Protein AF-A0A7Y0SF99-F1 (afdb_monomer)

Radius of gyration: 14.62 Å; Cα contacts (8 Å, |Δi|>4): 95; chains: 1; bounding box: 31×34×38 Å

Structure (mmCIF, N/CA/C/O backbone):
data_AF-A0A7Y0SF99-F1
#
_entry.id   AF-A0A7Y0SF99-F1
#
loop_
_atom_site.group_PDB
_atom_site.id
_atom_site.type_symbol
_atom_site.label_atom_id
_atom_site.label_alt_id
_atom_site.label_comp_id
_atom_site.label_asym_id
_atom_site.label_entity_id
_atom_site.label_seq_id
_atom_site.pdbx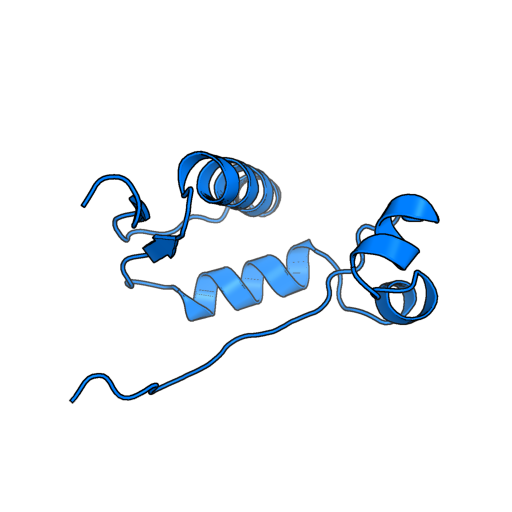_PDB_ins_code
_atom_site.Cartn_x
_atom_site.Cartn_y
_atom_site.Cartn_z
_atom_site.occupancy
_atom_site.B_iso_or_equiv
_atom_site.auth_seq_id
_atom_site.auth_comp_id
_atom_site.auth_asym_id
_atom_site.auth_atom_id
_atom_site.pdbx_PDB_model_num
ATOM 1 N N . ASP A 1 1 ? -15.444 -19.324 12.782 1.00 73.50 1 ASP A N 1
ATOM 2 C CA . ASP A 1 1 ? -14.498 -20.311 12.222 1.00 73.50 1 ASP A CA 1
ATOM 3 C C . ASP A 1 1 ? -13.338 -19.710 11.418 1.00 73.50 1 ASP A C 1
ATOM 5 O O . ASP A 1 1 ? -12.668 -20.441 10.704 1.00 73.50 1 ASP A O 1
ATOM 9 N N . GLY A 1 2 ? -13.014 -18.414 11.592 1.00 87.06 2 GLY A N 1
ATOM 10 C CA . GLY A 1 2 ? -11.848 -17.802 10.931 1.00 87.06 2 GLY A CA 1
ATOM 11 C C . GLY A 1 2 ? -11.994 -17.655 9.414 1.00 87.06 2 GLY A C 1
ATOM 12 O O . GLY A 1 2 ? -11.011 -17.771 8.690 1.00 87.06 2 GLY A O 1
ATOM 13 N N . GLU A 1 3 ? -13.218 -17.447 8.931 1.00 94.50 3 GLU A N 1
ATOM 14 C CA . GLU A 1 3 ? -13.507 -17.347 7.502 1.00 94.50 3 GLU A CA 1
ATOM 15 C C . GLU A 1 3 ? -13.167 -15.957 6.956 1.00 94.50 3 GLU A C 1
ATOM 17 O O . GLU A 1 3 ? -13.409 -14.941 7.609 1.00 94.50 3 GLU A O 1
ATOM 22 N N . VAL A 1 4 ? -12.623 -15.918 5.739 1.00 94.38 4 VAL A N 1
ATOM 23 C CA . VAL A 1 4 ? -12.397 -14.667 5.010 1.00 94.38 4 VAL A CA 1
ATOM 24 C C . VAL A 1 4 ? -13.740 -14.172 4.486 1.00 94.38 4 VAL A C 1
ATOM 26 O O . VAL A 1 4 ? -14.346 -14.818 3.634 1.00 94.38 4 VAL A O 1
ATOM 29 N N . VAL A 1 5 ? -14.197 -13.035 5.007 1.00 95.69 5 VAL A N 1
ATOM 30 C CA . VAL A 1 5 ? -15.483 -12.428 4.627 1.00 95.69 5 VAL A CA 1
ATOM 31 C C . VAL A 1 5 ? -15.352 -11.391 3.515 1.00 95.69 5 VAL A C 1
ATOM 33 O O . VAL A 1 5 ? -16.331 -11.133 2.822 1.00 95.69 5 VAL A O 1
ATOM 36 N N . ASP A 1 6 ? -14.155 -10.827 3.325 1.00 96.62 6 ASP A N 1
ATOM 37 C CA . ASP A 1 6 ? -13.862 -9.873 2.256 1.00 96.62 6 ASP A CA 1
ATOM 38 C C . ASP A 1 6 ? -12.354 -9.827 1.934 1.00 96.62 6 ASP A C 1
ATOM 40 O O . ASP A 1 6 ? -11.523 -10.305 2.713 1.00 96.62 6 ASP A O 1
ATOM 44 N N . SER A 1 7 ? -11.989 -9.265 0.780 1.00 97.38 7 SER A N 1
ATOM 45 C CA . SER A 1 7 ? -10.600 -9.108 0.343 1.00 97.38 7 SER A CA 1
ATOM 46 C C . SER A 1 7 ? -10.399 -7.868 -0.525 1.00 97.38 7 SER A C 1
ATOM 48 O O . SER A 1 7 ? -11.128 -7.656 -1.493 1.00 97.38 7 SER A O 1
ATOM 50 N N . PHE A 1 8 ? -9.327 -7.124 -0.256 1.00 98.19 8 PHE A N 1
ATOM 51 C CA . PHE A 1 8 ? -8.896 -5.988 -1.066 1.00 98.19 8 PHE A CA 1
ATOM 52 C C . PHE A 1 8 ? -7.481 -6.215 -1.605 1.00 98.19 8 PHE A C 1
ATOM 54 O O . PHE A 1 8 ? -6.556 -6.505 -0.847 1.00 98.19 8 PHE A O 1
ATOM 61 N N . GLN A 1 9 ? -7.295 -6.056 -2.916 1.00 97.88 9 GLN A N 1
ATOM 62 C CA . GLN A 1 9 ? -5.982 -6.109 -3.561 1.00 97.88 9 GLN A CA 1
ATOM 63 C C . GLN A 1 9 ? -5.952 -5.167 -4.763 1.00 97.88 9 GLN A C 1
ATOM 65 O O . GLN A 1 9 ? -6.804 -5.262 -5.644 1.00 97.88 9 GLN A O 1
ATOM 70 N N . GLN A 1 10 ? -4.949 -4.290 -4.825 1.00 98.25 10 GLN A N 1
ATOM 71 C CA . GLN A 1 10 ? -4.776 -3.321 -5.908 1.00 98.25 10 GLN A CA 1
ATOM 72 C C . GLN A 1 10 ? -3.294 -3.099 -6.230 1.00 98.25 10 GLN A C 1
ATOM 74 O O . GLN A 1 10 ? -2.427 -3.217 -5.365 1.00 98.25 10 GLN A O 1
ATOM 79 N N . LEU A 1 11 ? -3.012 -2.750 -7.488 1.00 98.25 11 LEU A N 1
ATOM 80 C CA . LEU A 1 11 ? -1.749 -2.121 -7.878 1.00 98.25 11 LEU A CA 1
ATOM 81 C C . LEU A 1 11 ? -1.912 -0.604 -7.796 1.00 98.25 11 LEU A C 1
ATOM 83 O O . LEU A 1 11 ? -2.994 -0.093 -8.059 1.00 98.25 11 LEU A O 1
ATOM 87 N N . MET A 1 12 ? -0.827 0.108 -7.500 1.00 97.69 12 MET A N 1
ATOM 88 C CA . MET A 1 12 ? -0.809 1.570 -7.422 1.00 97.69 12 MET A CA 1
ATOM 89 C C . MET A 1 12 ? 0.218 2.132 -8.387 1.00 97.69 12 MET A C 1
ATOM 91 O O . MET A 1 12 ? 1.367 1.696 -8.380 1.00 97.69 12 MET A O 1
ATOM 95 N N . ASN A 1 13 ? -0.172 3.111 -9.193 1.00 98.31 13 ASN A N 1
ATOM 96 C CA . ASN A 1 13 ? 0.738 3.870 -10.031 1.00 98.31 13 ASN A CA 1
ATOM 97 C C . ASN A 1 13 ? 1.431 4.957 -9.192 1.00 98.31 13 ASN A C 1
ATOM 99 O O . ASN A 1 13 ? 0.781 5.943 -8.833 1.00 98.31 13 ASN A O 1
ATOM 103 N N . PRO A 1 14 ? 2.747 4.843 -8.926 1.00 96.31 14 PRO A N 1
ATOM 104 C CA . PRO A 1 14 ? 3.460 5.810 -8.097 1.00 96.31 14 PRO A CA 1
ATOM 105 C C . PRO A 1 14 ? 3.829 7.099 -8.850 1.00 96.31 14 PRO A C 1
ATOM 107 O O . PRO A 1 14 ? 4.473 7.980 -8.288 1.00 96.31 14 PRO A O 1
ATOM 110 N N . GLY A 1 15 ? 3.493 7.214 -10.141 1.00 97.31 15 GLY A N 1
ATOM 111 C CA . GLY A 1 15 ? 3.828 8.377 -10.970 1.00 97.31 15 GLY A CA 1
ATOM 112 C C . GLY A 1 15 ? 5.301 8.454 -11.393 1.00 97.31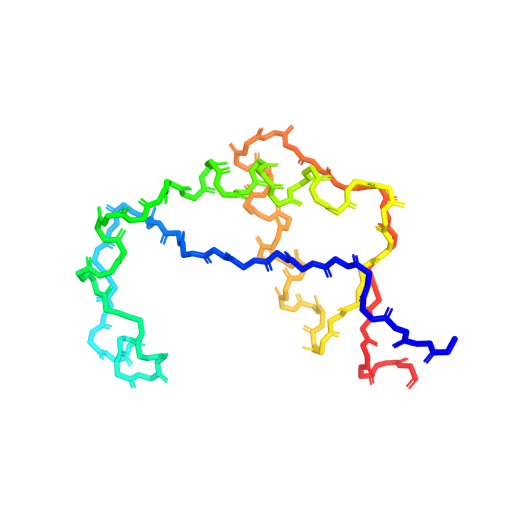 15 GLY A C 1
ATOM 113 O O . GLY A 1 15 ? 5.689 9.371 -12.115 1.00 97.31 15 GLY A O 1
ATOM 114 N N . PHE A 1 16 ? 6.128 7.483 -10.997 1.00 97.00 16 PHE A N 1
ATOM 115 C CA . PHE A 1 16 ? 7.528 7.371 -11.397 1.00 97.00 16 PHE A CA 1
ATOM 116 C C . PHE A 1 16 ? 7.908 5.931 -11.750 1.00 97.00 16 PHE A C 1
ATOM 118 O O . PHE A 1 16 ? 7.224 4.968 -11.412 1.00 97.00 16 PHE A O 1
ATOM 125 N N . ARG A 1 17 ? 9.035 5.782 -12.451 1.00 97.62 17 ARG A N 1
ATOM 126 C CA . ARG A 1 17 ? 9.543 4.472 -12.859 1.00 97.62 17 ARG A CA 1
ATOM 127 C C . ARG A 1 17 ? 10.154 3.732 -11.665 1.00 97.62 17 ARG A C 1
ATOM 129 O O . ARG A 1 17 ? 11.109 4.228 -11.068 1.00 97.62 17 ARG A O 1
ATOM 136 N N . VAL A 1 18 ? 9.684 2.520 -11.374 1.00 97.38 18 VAL A N 1
ATOM 137 C CA . VAL A 1 18 ? 10.329 1.630 -10.394 1.00 97.38 18 VAL A CA 1
ATOM 138 C C . VAL A 1 18 ? 11.589 0.993 -10.984 1.00 97.38 18 VAL A C 1
ATOM 140 O O . VAL A 1 18 ? 11.682 0.761 -12.194 1.00 97.38 18 VAL A O 1
ATOM 143 N N . SER A 1 19 ? 12.595 0.743 -10.145 1.00 98.25 19 SER A N 1
ATOM 144 C CA . SER A 1 19 ? 13.873 0.186 -10.595 1.00 98.25 19 SER A CA 1
ATOM 145 C C . SER A 1 19 ? 13.724 -1.268 -11.049 1.00 98.25 19 SER A C 1
ATOM 147 O O . SER A 1 19 ? 12.899 -2.013 -10.525 1.00 98.25 19 SER A O 1
ATOM 149 N N . SER A 1 20 ? 14.584 -1.707 -11.970 1.00 97.81 20 SER A N 1
ATOM 150 C CA . SER A 1 20 ? 14.588 -3.098 -12.444 1.00 97.81 20 SER A CA 1
ATOM 151 C C . SER A 1 20 ? 14.847 -4.113 -11.328 1.00 97.81 20 SER A C 1
ATOM 153 O O . SER A 1 20 ? 14.370 -5.237 -11.406 1.00 97.81 20 SER A O 1
ATOM 155 N N . PHE A 1 21 ? 15.562 -3.723 -10.266 1.00 98.38 21 PHE A N 1
ATOM 156 C CA . PHE A 1 21 ? 15.709 -4.565 -9.079 1.00 98.38 21 PHE A CA 1
ATOM 157 C C . PHE A 1 21 ? 14.352 -4.841 -8.416 1.00 98.38 21 PHE A C 1
ATOM 159 O O . PHE A 1 21 ? 14.039 -5.996 -8.155 1.00 98.38 21 PHE A O 1
ATOM 166 N N . ILE A 1 22 ? 13.531 -3.806 -8.199 1.00 97.56 22 ILE A N 1
ATOM 167 C CA . ILE A 1 22 ? 12.200 -3.948 -7.590 1.00 97.56 22 ILE A CA 1
ATOM 168 C C . ILE A 1 22 ? 11.247 -4.710 -8.513 1.00 97.56 22 ILE A C 1
ATOM 170 O O . ILE A 1 22 ? 10.537 -5.593 -8.033 1.00 97.56 22 ILE A O 1
ATOM 174 N N . GLU A 1 23 ? 11.264 -4.433 -9.822 1.00 97.94 23 GLU A N 1
ATOM 175 C CA . GLU A 1 23 ? 10.465 -5.195 -10.795 1.00 97.94 23 GLU A CA 1
ATOM 176 C C . GLU A 1 23 ? 10.797 -6.688 -10.745 1.00 97.94 23 GLU A C 1
ATOM 178 O O . GLU A 1 23 ? 9.898 -7.517 -10.652 1.00 97.94 23 GLU A O 1
ATOM 183 N N . ASN A 1 24 ? 12.087 -7.037 -10.754 1.00 97.88 24 ASN A N 1
ATOM 184 C CA . ASN A 1 24 ? 12.526 -8.431 -10.719 1.00 97.88 24 ASN A CA 1
ATOM 185 C C . ASN A 1 24 ? 12.232 -9.100 -9.371 1.00 97.88 24 ASN A C 1
ATOM 187 O O . ASN A 1 24 ? 11.909 -10.282 -9.338 1.00 97.88 24 ASN A O 1
ATOM 191 N N . TYR A 1 25 ? 12.360 -8.360 -8.267 1.00 98.12 25 TYR A N 1
ATOM 192 C CA . TYR A 1 25 ? 12.132 -8.885 -6.922 1.00 98.12 25 TYR A CA 1
ATOM 193 C C . TYR A 1 25 ? 10.648 -9.146 -6.638 1.00 98.12 25 TYR A C 1
ATOM 195 O O . TYR A 1 25 ? 10.306 -10.155 -6.032 1.00 98.12 25 TYR A O 1
ATOM 203 N N . THR A 1 26 ? 9.768 -8.243 -7.077 1.00 97.19 26 THR A N 1
ATOM 204 C CA . THR A 1 26 ? 8.324 -8.308 -6.783 1.00 97.19 26 THR A CA 1
ATOM 205 C C . THR A 1 26 ? 7.501 -8.952 -7.897 1.00 97.19 26 THR A C 1
ATOM 207 O O . THR A 1 26 ? 6.372 -9.370 -7.658 1.00 97.19 26 THR A O 1
ATOM 210 N N . GLY A 1 27 ? 8.024 -8.993 -9.125 1.00 98.00 27 GLY A N 1
ATOM 211 C CA . GLY A 1 27 ? 7.266 -9.349 -10.327 1.00 98.00 27 GLY A CA 1
ATOM 212 C C . GLY A 1 27 ? 6.336 -8.237 -10.835 1.00 98.00 27 GLY A C 1
ATOM 213 O O . GLY A 1 27 ? 5.695 -8.408 -11.873 1.00 98.00 27 GLY A O 1
ATOM 214 N N . ILE A 1 28 ? 6.256 -7.092 -10.149 1.00 98.12 28 ILE A N 1
ATOM 215 C CA . ILE A 1 28 ? 5.408 -5.965 -10.546 1.00 98.12 28 ILE A CA 1
ATOM 216 C C . I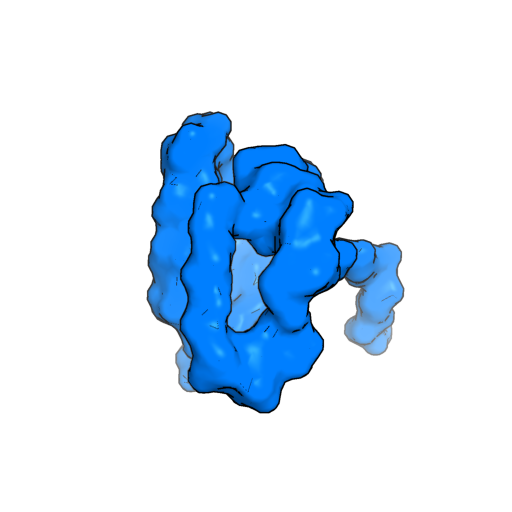LE A 1 28 ? 6.166 -5.106 -11.556 1.00 98.12 28 ILE A C 1
ATOM 218 O O . ILE A 1 28 ? 7.150 -4.446 -11.228 1.00 98.12 28 ILE A O 1
ATOM 222 N N . THR A 1 29 ? 5.695 -5.098 -12.801 1.00 98.19 29 THR A N 1
ATOM 223 C CA . THR A 1 29 ? 6.357 -4.362 -13.888 1.00 98.19 29 THR A CA 1
ATOM 224 C C . THR A 1 29 ? 5.866 -2.917 -13.988 1.00 98.19 29 THR A C 1
ATOM 226 O O . THR A 1 29 ? 4.688 -2.629 -13.779 1.00 98.19 29 THR A O 1
ATOM 229 N N . ASN A 1 30 ? 6.724 -2.004 -14.451 1.00 98.25 30 ASN A N 1
ATOM 230 C CA . ASN A 1 30 ? 6.350 -0.634 -14.821 1.00 98.25 30 ASN A CA 1
ATOM 231 C C . ASN A 1 30 ? 5.204 -0.600 -15.850 1.00 98.25 30 ASN A C 1
ATOM 233 O O . ASN A 1 30 ? 4.463 0.377 -15.924 1.00 98.25 30 ASN A O 1
ATOM 237 N N . ASN A 1 31 ? 5.041 -1.658 -16.655 1.00 97.81 31 ASN A N 1
ATOM 238 C CA . ASN A 1 31 ? 3.922 -1.773 -17.584 1.00 97.81 31 ASN A CA 1
ATOM 239 C C . ASN A 1 31 ? 2.584 -1.976 -16.868 1.00 97.81 31 ASN A C 1
ATOM 241 O O . ASN A 1 31 ? 1.606 -1.345 -17.255 1.00 97.81 31 ASN A O 1
ATOM 245 N N . MET A 1 32 ? 2.564 -2.813 -15.826 1.00 97.94 32 MET A N 1
ATOM 246 C CA . MET A 1 32 ? 1.392 -3.009 -14.969 1.00 97.94 32 MET A CA 1
ATOM 247 C C . MET A 1 32 ? 1.063 -1.729 -14.196 1.00 97.94 32 MET A C 1
ATOM 249 O O . MET A 1 32 ? -0.095 -1.330 -14.135 1.00 97.94 32 MET A O 1
ATOM 253 N N . LEU A 1 33 ? 2.088 -1.057 -13.659 1.00 98.19 33 LEU A N 1
ATOM 254 C CA . LEU A 1 33 ? 1.910 0.165 -12.873 1.00 98.19 33 LEU A CA 1
ATOM 255 C C . LEU A 1 33 ? 1.389 1.338 -13.706 1.00 98.19 33 LEU A C 1
ATOM 257 O O . LEU A 1 33 ? 0.571 2.106 -13.223 1.00 98.19 33 LEU A O 1
ATOM 261 N N . ARG A 1 34 ? 1.810 1.472 -14.969 1.00 97.12 34 ARG A N 1
ATOM 262 C CA . ARG A 1 34 ? 1.392 2.591 -15.832 1.00 97.12 34 ARG A CA 1
ATOM 263 C C . ARG A 1 34 ? -0.124 2.657 -16.046 1.00 97.12 34 ARG A C 1
ATOM 265 O O . ARG A 1 34 ? -0.649 3.741 -16.275 1.00 97.12 34 ARG A O 1
ATOM 272 N N . THR A 1 35 ? -0.802 1.513 -16.026 1.00 96.31 35 THR A N 1
ATOM 273 C CA . THR A 1 35 ? -2.258 1.413 -16.210 1.00 96.31 35 THR A CA 1
ATOM 274 C C . THR A 1 35 ? -3.019 1.255 -14.897 1.00 96.31 35 THR A C 1
ATOM 276 O O . THR A 1 35 ? -4.240 1.155 -14.930 1.00 96.31 35 THR A O 1
ATOM 279 N N . ALA A 1 36 ? -2.316 1.179 -13.764 1.00 98.38 36 ALA A N 1
ATOM 280 C CA . ALA A 1 36 ? -2.936 1.093 -12.451 1.00 98.38 36 ALA A CA 1
ATOM 281 C C . ALA A 1 36 ? -3.505 2.463 -12.019 1.00 98.38 36 ALA A C 1
ATOM 283 O O . ALA A 1 36 ? -3.025 3.496 -12.506 1.00 98.38 36 ALA A O 1
ATOM 284 N N . PRO A 1 37 ? -4.489 2.489 -11.104 1.00 98.56 37 PRO A N 1
ATOM 285 C CA . PRO A 1 37 ? -4.971 3.729 -10.498 1.00 98.56 37 PRO A CA 1
ATOM 286 C C . PRO A 1 37 ? -3.857 4.471 -9.747 1.00 98.56 37 PRO A C 1
ATOM 288 O O . PRO A 1 37 ? -2.830 3.878 -9.403 1.00 98.56 37 PRO A O 1
ATOM 291 N N . SER A 1 38 ? -4.033 5.770 -9.491 1.00 98.38 38 SER A N 1
ATOM 292 C CA . SER A 1 38 ? -3.054 6.537 -8.706 1.00 98.38 38 SER A CA 1
ATOM 293 C C . SER A 1 38 ? -2.972 6.016 -7.267 1.00 98.38 38 SER A C 1
ATOM 295 O O . SER A 1 38 ? -3.922 5.416 -6.762 1.00 98.38 38 SER A O 1
ATOM 297 N N . CYS A 1 39 ? -1.851 6.268 -6.579 1.00 98.00 39 CYS A N 1
ATOM 298 C CA . CYS A 1 39 ? -1.754 5.952 -5.149 1.00 98.00 39 CYS A CA 1
ATOM 299 C C . CYS A 1 39 ? -2.908 6.578 -4.353 1.00 98.00 39 CYS A C 1
ATOM 301 O O . CYS A 1 39 ? -3.515 5.900 -3.537 1.00 98.00 39 CYS A O 1
ATOM 303 N N . GLU A 1 40 ? -3.265 7.834 -4.634 1.00 98.06 40 GLU A N 1
ATOM 304 C CA . GLU A 1 40 ? -4.348 8.541 -3.938 1.00 98.06 40 GLU A CA 1
ATOM 305 C C . GLU A 1 40 ? -5.698 7.814 -4.067 1.00 98.06 40 GLU A C 1
ATOM 307 O O . GLU A 1 40 ? -6.397 7.631 -3.073 1.00 98.06 40 GLU A O 1
ATOM 312 N N . GLU A 1 41 ? -6.040 7.342 -5.270 1.00 98.38 41 GLU A N 1
ATOM 313 C CA . GLU A 1 41 ? -7.297 6.631 -5.537 1.00 98.38 41 GLU A CA 1
ATOM 314 C C . GLU A 1 41 ? -7.359 5.278 -4.813 1.00 98.38 41 GLU A C 1
ATOM 316 O O . GLU A 1 41 ? -8.370 4.931 -4.190 1.00 98.38 41 GLU A O 1
ATOM 321 N N . VAL A 1 42 ? -6.261 4.518 -4.847 1.00 98.44 42 VAL A N 1
ATOM 322 C CA . VAL A 1 42 ? -6.192 3.225 -4.156 1.00 98.44 42 VAL A CA 1
ATOM 323 C C . VAL A 1 42 ? -6.205 3.407 -2.645 1.00 98.44 42 VAL A C 1
ATOM 325 O O . VAL A 1 42 ? -6.880 2.645 -1.960 1.00 98.44 42 VAL A O 1
ATOM 328 N N . MET A 1 43 ? -5.506 4.412 -2.118 1.00 98.00 43 MET A N 1
ATOM 329 C CA . MET A 1 43 ? -5.454 4.673 -0.680 1.00 98.00 43 MET A CA 1
ATOM 330 C C . MET A 1 43 ? -6.791 5.169 -0.131 1.00 98.00 43 MET A C 1
ATOM 332 O O . MET A 1 43 ? -7.160 4.774 0.973 1.00 98.00 43 MET A O 1
ATOM 336 N N . ALA A 1 44 ? -7.552 5.950 -0.904 1.00 97.56 44 ALA A N 1
ATOM 337 C CA . ALA A 1 44 ? -8.929 6.297 -0.555 1.00 97.56 44 ALA A CA 1
ATOM 338 C C . ALA A 1 44 ? -9.811 5.038 -0.477 1.00 97.56 44 ALA A C 1
ATOM 340 O O . ALA A 1 44 ? -10.445 4.790 0.547 1.00 97.56 44 ALA A O 1
ATOM 341 N N . SER A 1 45 ? -9.759 4.187 -1.507 1.00 97.94 45 SER A N 1
ATOM 342 C CA . SER A 1 45 ? -10.517 2.926 -1.549 1.00 97.94 45 SER A CA 1
ATOM 343 C C . SER A 1 45 ? -10.123 1.972 -0.413 1.00 97.94 45 SER A C 1
ATOM 345 O O . SER A 1 45 ? -10.971 1.323 0.196 1.00 97.94 45 SER A O 1
ATOM 347 N N . PHE A 1 46 ? -8.829 1.894 -0.093 1.00 97.62 46 PHE A N 1
ATOM 348 C CA . PHE A 1 46 ? -8.330 1.076 1.007 1.00 97.62 46 PHE A CA 1
ATOM 349 C C . PHE A 1 46 ? -8.774 1.625 2.365 1.00 97.62 46 PHE A C 1
ATOM 351 O O . PHE A 1 46 ? -9.177 0.845 3.221 1.00 97.62 46 PHE A O 1
ATOM 358 N N . SER A 1 47 ? -8.753 2.950 2.558 1.00 96.62 47 SER A N 1
ATOM 359 C CA . SER A 1 47 ? -9.238 3.593 3.786 1.00 96.62 47 SER A CA 1
ATOM 360 C C . SER A 1 47 ? -10.718 3.307 4.044 1.00 96.62 47 SER A C 1
ATOM 362 O O . SER A 1 47 ? -11.105 3.149 5.199 1.00 96.62 47 SER A O 1
ATOM 364 N N . GLU A 1 48 ? -11.537 3.245 2.992 1.00 96.38 48 GLU A N 1
ATOM 365 C CA . GLU A 1 48 ? -12.942 2.837 3.090 1.00 96.38 48 GLU A CA 1
ATOM 366 C C . GLU A 1 48 ? -13.071 1.354 3.451 1.00 96.38 48 GLU A C 1
ATOM 368 O O . GLU A 1 48 ? -13.862 1.004 4.324 1.00 96.38 48 GLU A O 1
ATOM 373 N N . PHE A 1 49 ? -12.258 0.494 2.832 1.00 97.19 49 PHE A N 1
ATOM 374 C CA . PHE A 1 49 ? -12.256 -0.946 3.095 1.00 97.19 49 PHE A CA 1
ATOM 375 C C . PHE A 1 49 ? -11.927 -1.290 4.556 1.00 97.19 49 PHE A C 1
ATOM 377 O O . PHE A 1 49 ? -12.530 -2.195 5.123 1.00 97.19 49 PHE A O 1
ATOM 384 N N . ILE A 1 50 ? -10.995 -0.565 5.182 1.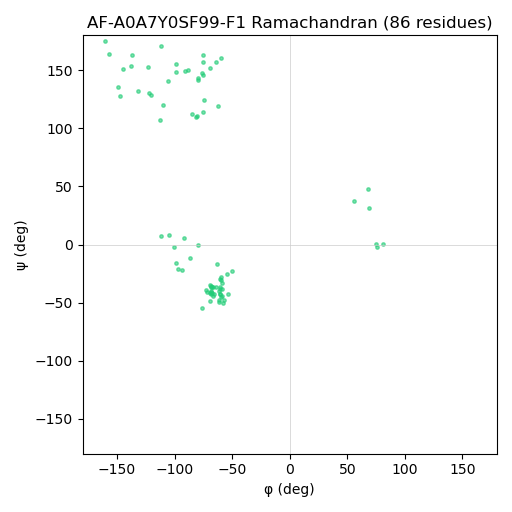00 95.88 50 ILE A N 1
ATOM 385 C CA . ILE A 1 50 ? -10.578 -0.807 6.577 1.00 95.88 50 ILE A CA 1
ATOM 386 C C . ILE A 1 50 ? -11.370 0.008 7.613 1.00 95.88 50 ILE A C 1
ATOM 388 O O . ILE A 1 50 ? -11.008 0.033 8.792 1.00 95.88 50 ILE A O 1
ATOM 392 N N . ALA A 1 51 ? -12.398 0.750 7.197 1.00 94.38 51 ALA A N 1
ATOM 393 C CA . ALA A 1 51 ? -13.068 1.711 8.062 1.00 94.38 51 ALA A CA 1
ATOM 394 C C . ALA A 1 51 ? -13.730 1.032 9.274 1.00 94.38 51 ALA A C 1
ATOM 396 O O . ALA A 1 51 ? -14.648 0.231 9.137 1.00 94.38 51 ALA A O 1
ATOM 397 N N . GLY A 1 52 ? -13.291 1.405 10.481 1.00 94.12 52 GLY A N 1
ATOM 398 C CA . GLY A 1 52 ? -13.805 0.845 11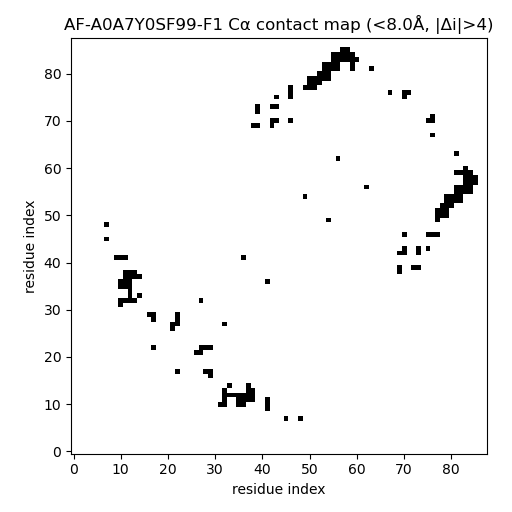.736 1.00 94.12 52 GLY A CA 1
ATOM 399 C C . GLY A 1 52 ? -13.206 -0.506 12.136 1.00 94.12 52 GLY A C 1
ATOM 400 O O . GLY A 1 52 ? -13.556 -1.009 13.201 1.00 94.12 52 GLY A O 1
ATOM 401 N N . GLU A 1 53 ? -12.284 -1.054 11.342 1.00 95.44 53 GLU A N 1
ATOM 402 C CA . GLU A 1 53 ? -11.657 -2.353 11.588 1.00 95.44 53 GLU A CA 1
ATOM 403 C C . GLU A 1 53 ? -10.283 -2.221 12.254 1.00 95.44 53 GLU A C 1
ATOM 405 O O . GLU A 1 53 ? -9.531 -1.272 12.015 1.00 95.44 53 GLU A O 1
ATOM 410 N N . ASN A 1 54 ? -9.927 -3.211 13.077 1.00 95.25 54 ASN A N 1
ATOM 411 C CA . ASN A 1 54 ? -8.574 -3.335 13.620 1.00 95.25 54 ASN A CA 1
ATOM 412 C C . ASN A 1 54 ? -7.638 -3.964 12.582 1.00 95.25 54 ASN A C 1
ATOM 414 O O . ASN A 1 54 ? -8.010 -4.891 11.863 1.00 95.25 54 ASN A O 1
ATOM 418 N N . LEU A 1 55 ? -6.391 -3.503 12.553 1.00 95.44 55 LEU A N 1
ATOM 419 C CA . LEU A 1 55 ? -5.370 -3.960 11.619 1.00 95.44 55 LEU A CA 1
ATOM 420 C C . LEU A 1 55 ? -4.353 -4.861 12.316 1.00 95.44 55 LEU A C 1
ATOM 422 O O . LEU A 1 55 ? -3.906 -4.585 13.431 1.00 95.44 55 LEU A O 1
ATOM 426 N N . ILE A 1 56 ? -3.923 -5.911 11.622 1.00 95.31 56 ILE A N 1
ATOM 427 C CA . ILE A 1 56 ? -2.811 -6.761 12.043 1.00 95.31 56 ILE A CA 1
ATOM 428 C C . ILE A 1 56 ? -1.851 -6.972 10.874 1.00 95.31 56 ILE A C 1
ATOM 430 O O . ILE A 1 56 ? -2.273 -7.304 9.769 1.00 95.31 56 ILE A O 1
ATOM 434 N N . ALA A 1 57 ? -0.551 -6.795 11.114 1.00 94.56 57 ALA A N 1
ATOM 435 C CA . ALA A 1 57 ? 0.481 -7.068 10.114 1.00 94.56 57 ALA A CA 1
ATOM 436 C C . ALA A 1 57 ? 1.696 -7.786 10.714 1.00 94.56 57 ALA A C 1
ATOM 438 O O . ALA A 1 57 ? 2.012 -7.670 11.906 1.00 94.56 57 ALA A O 1
ATOM 439 N N . HIS A 1 58 ? 2.399 -8.533 9.866 1.00 89.88 58 HIS A N 1
ATOM 440 C CA . HIS A 1 58 ? 3.667 -9.163 10.206 1.00 89.88 58 HIS A CA 1
ATOM 441 C C . HIS A 1 58 ? 4.781 -8.121 10.066 1.00 89.88 58 HIS A C 1
ATOM 443 O O . HIS A 1 58 ? 5.091 -7.714 8.956 1.00 89.88 58 HIS A O 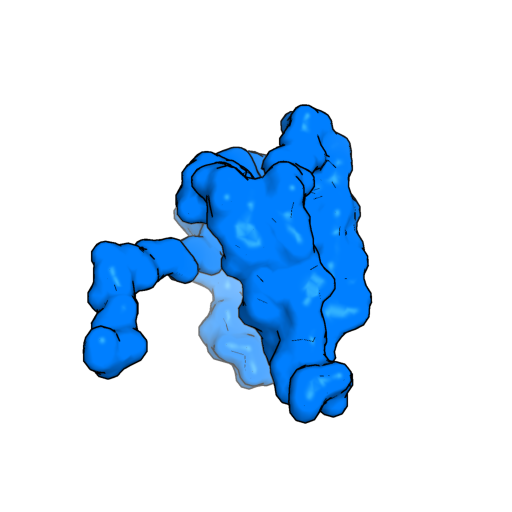1
ATOM 449 N N . ASN A 1 59 ? 5.362 -7.682 11.189 1.00 90.19 59 ASN A N 1
ATOM 450 C CA . ASN A 1 59 ? 6.232 -6.496 11.270 1.00 90.19 59 ASN A CA 1
ATOM 451 C C . ASN A 1 59 ? 5.505 -5.151 11.035 1.00 90.19 59 ASN A C 1
ATOM 453 O O . ASN A 1 59 ? 6.010 -4.254 10.360 1.00 90.19 59 ASN A O 1
ATOM 457 N N . ALA A 1 60 ? 4.367 -4.969 11.712 1.00 90.19 60 ALA A N 1
ATOM 458 C CA . ALA A 1 60 ? 3.502 -3.790 11.603 1.00 90.19 60 ALA A CA 1
ATOM 459 C C . ALA A 1 60 ? 4.195 -2.424 11.744 1.00 90.19 60 ALA A C 1
ATOM 461 O O . ALA A 1 60 ? 3.667 -1.428 11.266 1.00 90.19 60 ALA A O 1
ATOM 462 N N . SER A 1 61 ? 5.368 -2.337 12.379 1.00 89.94 61 SER A N 1
ATOM 463 C CA . SER A 1 61 ? 6.115 -1.075 12.470 1.00 89.94 61 SER A CA 1
ATOM 464 C C . SER A 1 61 ? 6.480 -0.493 11.098 1.00 89.94 61 SER A C 1
ATOM 466 O O . SER A 1 61 ? 6.509 0.728 10.938 1.00 89.94 61 SER A O 1
ATOM 468 N N . PHE A 1 62 ? 6.744 -1.354 10.111 1.00 91.88 62 PHE A N 1
ATOM 469 C CA . PHE A 1 62 ? 7.029 -0.944 8.7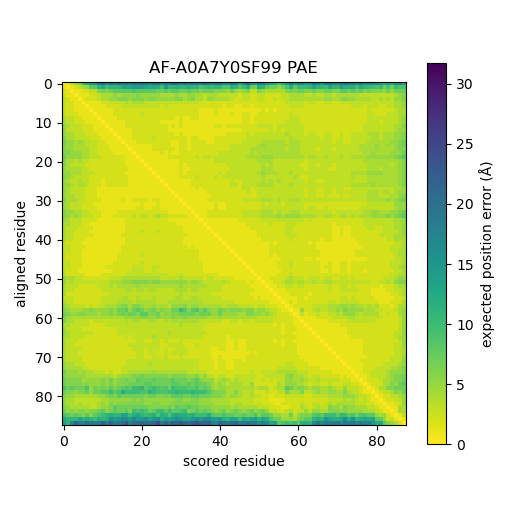43 1.00 91.88 62 PHE A CA 1
ATOM 470 C C . PHE A 1 62 ? 5.740 -0.540 8.021 1.00 91.88 62 PHE A C 1
ATOM 472 O O . PHE A 1 62 ? 5.642 0.593 7.549 1.00 91.88 62 PHE A O 1
ATOM 479 N N . ASP A 1 63 ? 4.741 -1.427 8.006 1.00 94.69 63 ASP A N 1
ATOM 480 C CA . ASP A 1 63 ? 3.473 -1.211 7.303 1.00 94.69 63 ASP A CA 1
ATOM 481 C C . ASP A 1 63 ? 2.725 0.010 7.834 1.00 94.69 63 ASP A C 1
ATOM 483 O O . ASP A 1 63 ? 2.267 0.835 7.051 1.00 94.69 63 ASP A O 1
ATOM 487 N N . LYS A 1 64 ? 2.676 0.188 9.159 1.00 94.62 64 LYS A N 1
ATOM 488 C CA . LYS A 1 64 ? 2.029 1.340 9.795 1.00 94.62 64 LYS A CA 1
ATOM 489 C C . LYS A 1 64 ? 2.661 2.655 9.349 1.00 94.62 64 LYS A C 1
ATOM 491 O O . LYS A 1 64 ? 1.948 3.579 8.990 1.00 94.62 64 LYS A O 1
ATOM 496 N N . ARG A 1 65 ? 3.996 2.741 9.315 1.00 95.44 65 ARG A N 1
ATOM 497 C CA . ARG A 1 65 ? 4.688 3.965 8.872 1.00 95.44 65 ARG A CA 1
ATOM 498 C C . ARG A 1 65 ? 4.407 4.292 7.410 1.00 95.44 65 ARG A C 1
ATOM 500 O O . ARG A 1 65 ? 4.335 5.468 7.068 1.00 95.44 65 ARG A O 1
ATOM 507 N N . PHE A 1 66 ? 4.300 3.273 6.559 1.00 95.12 66 PHE A N 1
ATOM 508 C CA . PHE A 1 66 ? 3.944 3.459 5.156 1.00 95.12 66 PHE A CA 1
ATOM 509 C C . PHE A 1 66 ? 2.482 3.900 5.016 1.00 95.12 66 PHE A C 1
ATOM 511 O O . PHE A 1 66 ? 2.212 4.907 4.369 1.00 95.12 66 PHE A O 1
ATOM 518 N N . LEU A 1 67 ? 1.563 3.197 5.686 1.00 95.81 67 LEU A N 1
ATOM 519 C CA . LEU A 1 67 ? 0.133 3.491 5.687 1.00 95.81 67 LEU A CA 1
ATOM 520 C C . LEU A 1 67 ? -0.158 4.909 6.190 1.00 95.81 67 LEU A C 1
ATOM 522 O O . LEU A 1 67 ? -0.850 5.660 5.512 1.00 95.81 67 LEU A O 1
ATOM 526 N N . ASP A 1 68 ? 0.402 5.289 7.340 1.00 95.94 68 ASP A N 1
ATOM 527 C CA . ASP A 1 68 ? 0.195 6.610 7.937 1.00 95.94 68 ASP A CA 1
ATOM 528 C C . ASP A 1 68 ? 0.687 7.723 6.985 1.00 95.94 68 ASP A C 1
ATOM 530 O O . ASP A 1 68 ? -0.018 8.707 6.774 1.00 95.94 68 ASP A O 1
ATOM 534 N N . ALA A 1 69 ? 1.851 7.547 6.342 1.00 97.12 69 ALA A N 1
ATOM 535 C CA . ALA A 1 69 ? 2.396 8.528 5.399 1.00 97.12 69 ALA A CA 1
ATOM 536 C C . ALA A 1 69 ? 1.569 8.658 4.106 1.00 97.12 69 ALA A C 1
ATOM 538 O O . ALA A 1 69 ? 1.446 9.754 3.562 1.00 97.12 69 ALA A O 1
ATOM 539 N N . GLU A 1 70 ? 1.021 7.556 3.590 1.00 97.25 70 GLU A N 1
ATOM 540 C CA . GLU A 1 70 ? 0.159 7.581 2.404 1.00 97.25 70 GLU A CA 1
ATOM 541 C C . GLU A 1 70 ? -1.227 8.169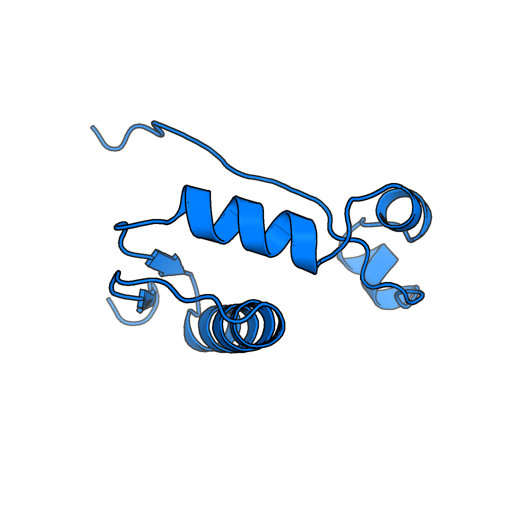 2.706 1.00 97.25 70 GLU A C 1
ATOM 543 O O . GLU A 1 70 ? -1.744 8.952 1.912 1.00 97.25 70 GLU A O 1
ATOM 548 N N . LEU A 1 71 ? -1.813 7.864 3.869 1.00 96.69 71 LEU A N 1
ATOM 549 C CA . LEU A 1 71 ? -3.096 8.443 4.280 1.00 96.69 71 LEU A CA 1
ATOM 550 C C . LEU A 1 71 ? -2.986 9.942 4.590 1.00 96.69 71 LEU A C 1
ATOM 552 O O . LEU A 1 71 ? -3.892 10.702 4.245 1.00 96.69 71 LEU A O 1
ATOM 556 N N . GLU A 1 72 ? -1.864 10.392 5.161 1.00 97.38 72 GLU A N 1
ATOM 557 C CA . GLU A 1 72 ? -1.601 11.818 5.394 1.00 97.38 72 GLU A CA 1
ATOM 558 C C . GLU A 1 72 ? -1.626 12.622 4.083 1.00 97.38 72 GLU A C 1
ATOM 560 O O . GLU A 1 72 ? -2.199 13.712 4.041 1.00 97.38 72 GLU A O 1
ATOM 565 N N . ARG A 1 73 ? -1.098 12.067 2.980 1.00 96.81 73 ARG A N 1
ATOM 566 C CA . ARG A 1 73 ? -1.107 12.721 1.654 1.00 96.81 73 ARG A CA 1
ATOM 567 C C . ARG A 1 73 ? -2.513 13.017 1.133 1.00 96.81 73 ARG A C 1
ATOM 569 O O . ARG A 1 73 ? -2.685 13.996 0.409 1.00 96.81 73 ARG A O 1
ATOM 576 N N . ILE A 1 74 ? -3.500 12.207 1.513 1.00 97.00 74 ILE A N 1
ATOM 577 C CA . ILE A 1 74 ? -4.903 12.365 1.107 1.00 97.00 74 ILE A CA 1
ATOM 578 C C . ILE A 1 74 ? -5.800 12.924 2.224 1.00 97.00 74 ILE A C 1
ATOM 580 O O . ILE A 1 74 ? -7.011 13.010 2.048 1.00 97.00 74 ILE A O 1
ATOM 584 N N . ASN A 1 75 ? -5.221 13.367 3.349 1.00 96.56 75 ASN A N 1
ATOM 585 C CA . ASN A 1 75 ? -5.941 13.851 4.536 1.00 96.56 75 ASN A CA 1
ATOM 586 C C . ASN A 1 75 ? -6.949 12.832 5.104 1.00 96.56 75 ASN A C 1
ATOM 588 O O . ASN A 1 75 ? -8.028 13.204 5.574 1.00 96.56 75 ASN A O 1
ATOM 592 N N . CYS A 1 76 ? -6.589 11.548 5.074 1.00 94.50 76 CYS A N 1
ATOM 593 C CA . CYS A 1 76 ? -7.377 10.455 5.639 1.00 94.50 76 CYS A CA 1
ATOM 594 C C . CYS A 1 76 ? -6.687 9.838 6.863 1.00 94.50 76 CYS A C 1
ATOM 596 O O . CYS A 1 76 ? -5.534 10.124 7.180 1.00 94.50 76 CYS A O 1
ATOM 598 N N . GLY A 1 77 ? -7.415 8.967 7.559 1.00 91.50 77 GLY A N 1
ATOM 599 C CA . GLY A 1 77 ? -6.920 8.180 8.683 1.00 91.50 77 GLY A CA 1
ATOM 600 C C . GLY A 1 77 ? -7.830 6.979 8.935 1.00 91.50 77 GLY A C 1
ATOM 601 O O . GLY A 1 77 ? -8.885 6.854 8.317 1.00 91.50 77 GLY A O 1
ATOM 602 N N . TYR A 1 78 ? -7.437 6.115 9.866 1.00 90.50 78 TYR A N 1
ATOM 603 C CA . TYR A 1 78 ? -8.240 4.983 10.335 1.00 90.50 78 TYR A CA 1
ATOM 604 C C . TYR A 1 78 ? -8.427 5.069 11.852 1.00 90.50 78 TYR A C 1
ATOM 606 O O . TYR A 1 78 ? -7.607 5.655 12.560 1.00 90.50 78 TYR A O 1
ATOM 614 N N . SER A 1 79 ? -9.529 4.511 12.351 1.00 88.06 79 SER A N 1
ATOM 615 C CA . SER A 1 79 ? -9.908 4.565 13.769 1.00 88.06 79 SER A CA 1
ATOM 616 C C . SER A 1 79 ? -9.548 3.308 14.564 1.00 88.06 79 SER A C 1
ATOM 618 O O . SER A 1 79 ? -9.576 3.356 15.792 1.00 88.06 79 SER A O 1
ATOM 620 N N . GLY A 1 80 ? -9.237 2.197 13.892 1.00 86.88 80 GLY A N 1
ATOM 621 C CA . GLY A 1 80 ? -8.906 0.930 14.540 1.00 86.88 80 GLY A CA 1
ATOM 622 C C . GLY A 1 80 ? -7.506 0.886 15.152 1.00 86.88 80 GLY A C 1
ATOM 623 O O . GLY A 1 80 ? -6.619 1.679 14.823 1.00 86.88 80 GLY A O 1
ATOM 624 N N . GLU A 1 81 ? -7.292 -0.086 16.037 1.00 91.06 81 GLU A N 1
ATOM 625 C CA . GLU A 1 81 ? -5.967 -0.388 16.573 1.00 91.06 81 GLU A CA 1
ATOM 626 C C . GLU A 1 81 ? -5.115 -1.122 15.533 1.00 91.06 81 GLU A C 1
ATOM 628 O O . GLU A 1 81 ? -5.616 -1.936 14.760 1.00 91.06 81 GLU A O 1
ATOM 633 N N . PHE A 1 82 ? -3.805 -0.859 15.529 1.00 92.94 82 PHE A N 1
ATOM 634 C CA . PHE A 1 82 ? -2.855 -1.541 14.650 1.00 92.94 82 PHE A CA 1
ATOM 635 C C . PHE A 1 82 ? -1.914 -2.411 15.492 1.00 92.94 82 PHE A C 1
ATOM 637 O O . PHE A 1 82 ? -1.015 -1.897 16.160 1.00 92.94 82 PHE A O 1
ATOM 644 N N . ALA A 1 83 ? -2.105 -3.729 15.435 1.00 93.06 83 ALA A N 1
ATOM 645 C CA . ALA A 1 83 ? -1.318 -4.723 16.157 1.00 93.06 83 ALA A CA 1
ATOM 646 C C . ALA A 1 83 ? -0.226 -5.375 15.284 1.00 93.06 83 ALA A C 1
ATOM 648 O O . ALA A 1 83 ? -0.324 -5.465 14.058 1.00 93.06 83 ALA A O 1
ATOM 649 N N . CYS A 1 84 ? 0.831 -5.872 15.932 1.00 91.75 84 CYS A N 1
ATOM 650 C CA . CYS A 1 84 ? 1.937 -6.569 15.276 1.00 91.75 84 CYS A CA 1
ATOM 651 C C . CYS A 1 84 ? 1.913 -8.056 15.616 1.00 91.75 84 CYS A C 1
ATOM 653 O O . CYS A 1 84 ? 2.112 -8.399 16.776 1.00 91.75 84 CYS A O 1
ATOM 655 N N . ALA A 1 85 ? 1.800 -8.932 14.612 1.00 88.75 85 ALA A N 1
ATOM 656 C CA . ALA A 1 85 ? 1.767 -10.386 14.810 1.00 88.75 85 ALA A CA 1
ATOM 657 C C . ALA A 1 85 ? 3.061 -10.980 15.418 1.00 88.75 85 ALA A C 1
ATOM 659 O O . ALA A 1 85 ? 3.052 -12.108 15.891 1.00 88.75 85 ALA A O 1
ATOM 660 N N . LEU A 1 86 ? 4.181 -10.246 15.392 1.00 85.38 86 LEU A N 1
ATOM 661 C CA . LEU A 1 86 ? 5.464 -10.668 15.983 1.00 85.38 86 LEU A CA 1
ATOM 662 C C . LEU A 1 86 ? 5.604 -10.325 17.473 1.00 85.38 86 LEU A C 1
ATOM 664 O O . LEU A 1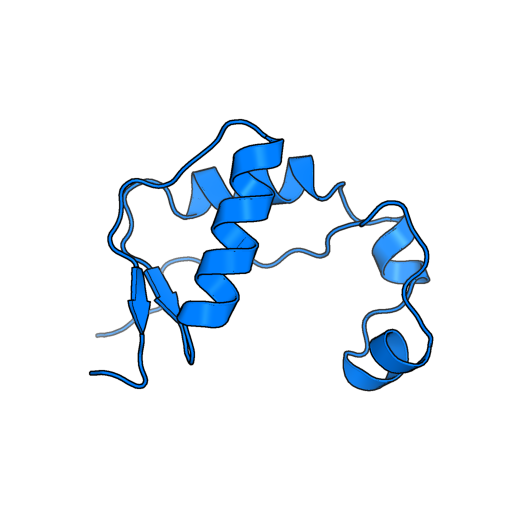 86 ? 6.570 -10.748 18.102 1.00 85.38 86 LEU A O 1
ATOM 668 N N . LEU A 1 87 ? 4.703 -9.500 18.002 1.00 75.56 87 LEU A N 1
ATOM 669 C CA . LEU A 1 87 ? 4.730 -9.021 19.385 1.00 75.56 87 LEU A CA 1
ATOM 670 C C . LEU A 1 87 ? 3.563 -9.583 20.211 1.00 75.56 87 LEU A C 1
ATOM 672 O O . LEU A 1 87 ? 3.357 -9.127 21.335 1.00 75.56 87 LEU A O 1
ATOM 676 N N . VAL A 1 88 ? 2.804 -10.523 19.634 1.00 60.31 88 VAL A N 1
ATOM 677 C CA . VAL A 1 88 ? 1.681 -11.229 20.273 1.00 60.31 88 VAL A CA 1
ATOM 678 C C . VAL A 1 88 ? 2.152 -12.558 20.840 1.00 60.31 88 VAL A C 1
ATOM 680 O O . VAL A 1 88 ? 2.980 -13.217 20.170 1.00 60.31 88 VAL A O 1
#

Nearest PDB structures (foldseek):
  2p1j-assembly1_A  TM=9.242E-01  e=4.583E-05  Thermotoga maritima MSB8
  2ido-assembly1_A  TM=8.546E-01  e=6.046E-03  Escherichia coli
  5fkw-assembly1_D  TM=8.025E-01  e=1.627E-02  Escherichia coli K-12
  8fyc-assembly1_K  TM=7.600E-01  e=9.596E-03  Megasphaera

Solvent-accessible surface area (backbone atoms only — not comparable to full-atom values): 5550 Å² total; per-residue (Å²): 136,88,75,85,88,76,88,87,86,81,68,54,20,80,90,64,87,73,52,72,66,55,25,70,74,70,69,58,42,66,73,61,28,72,76,31,51,44,47,66,60,49,51,53,54,48,47,61,73,47,58,76,41,69,44,77,33,84,58,26,76,59,57,48,56,52,51,54,57,57,28,54,78,70,77,50,77,76,81,39,59,79,43,40,65,78,81,106

Organism: Vibrio parahaemolyticus (NCBI:txid670)

InterPro domains:
  IPR012337 Ribonuclease H-like superfamily [SSF53098] (3-79)
  IPR013520 Ribonuclease H-like domain [PF00929] (4-74)
  IPR036397 Ribonuclease H superfamily [G3DSA:3.30.420.10] (1-87)

Mean predicted aligned error: 3.3 Å

pLDDT: mean 94.76, std 5.74, range [60.31, 98.56]

Sequence (88 aa):
DGEVVDSFQQLMNPGFRVSSFIENYTGITNNMLRTAPSCEEVMASFSEFIAGENLIAHNASFDKRFLDAELERINCGYSGEFACALLV

Secondary structure (DSSP, 8-state):
------------B-SSPPPHHHHHHH---HHHHHTSPBHHHHHHHHHHHTTT--EEETTHHHHHHHHHHHHHHTT----S-EEETT--

Foldseek 3Di:
DPDDPDDDDFAAQAVDADDPVCCVVPVDHPVNNVPGYHLLVSLVVVQVVCAPHAAEDAPQVVVVVVNVVSQVVNVHDHDHHYYHPVVD